Protein AF-A0A8S2RCS4-F1 (afdb_monomer_lite)

pLDDT: mean 84.84, std 10.99, range [47.41, 96.69]

Secondary structure (DSSP, 8-state):
-----S---------B----SS-------EEEETTTTEEEE--------SEEE-GGGB-HHHHHHHHHTT-TTTTEEE--------SSSSSS--

Foldseek 3Di:
DDDDPDDDDDDDDDADAAFDLDDDDDDPQWDQDPVVRFIFGNPDDDDDDQKDACVVRHDPVVVVVCVVVVVVCRRIDGDDDDDDWADGGPPDTD

Sequence (94 aa):
MYVLSKKVPATRSLQISKALPVIFIQLKRFTYDKALRMIRKIHQSVTFPEILNLDCYFDQDIQELNKENNTIDNFVYKLNSVVVHLGENATSGH

InterPro domains:
  IPR001394 Peptidase C19, ubiquitin carboxyl-terminal hydrolase [PF00443] (13-94)
  IPR028889 Ubiquitin specific protease UPS, catalytic domain [PS50235] (1-94)
  IPR038765 Papain-like cysteine peptidase superfamily [SSF54001] (5-94)
  IPR050164 Ubiquitin carboxyl-terminal hydrolases [PTHR24006] (9-94)

Structure (mmCIF, N/CA/C/O backbone):
data_AF-A0A8S2RCS4-F1
#
_entry.id   AF-A0A8S2RCS4-F1
#
loop_
_atom_site.group_PDB
_atom_site.id
_atom_site.type_symbol
_atom_site.label_atom_id
_atom_site.label_alt_id
_atom_site.label_comp_id
_atom_site.label_asym_id
_atom_site.label_entity_id
_atom_site.label_seq_id
_atom_site.pdbx_PDB_ins_code
_atom_site.Cartn_x
_atom_site.Cartn_y
_atom_site.Cartn_z
_atom_site.occupancy
_atom_site.B_iso_or_equiv
_atom_site.auth_seq_id
_atom_site.auth_comp_id
_atom_site.auth_asym_id
_atom_site.auth_atom_id
_atom_site.pdbx_PDB_model_num
ATOM 1 N N . MET A 1 1 ? 19.356 32.270 21.932 1.00 47.41 1 MET A N 1
ATOM 2 C CA . MET A 1 1 ? 18.848 31.081 21.214 1.00 47.41 1 MET A CA 1
ATOM 3 C C . ME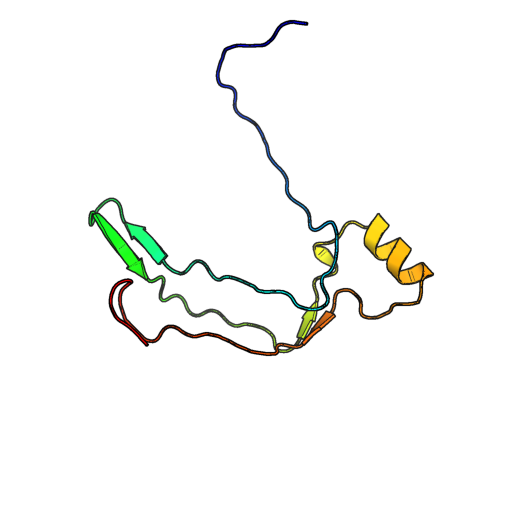T A 1 1 ? 19.764 30.862 20.015 1.00 47.41 1 MET A C 1
ATOM 5 O O . MET A 1 1 ? 19.758 31.689 19.115 1.00 47.41 1 MET A O 1
ATOM 9 N N . TYR A 1 2 ? 20.655 29.867 20.058 1.00 55.00 2 TYR A N 1
ATOM 10 C CA . TYR A 1 2 ? 21.623 29.631 18.980 1.00 55.00 2 TYR A CA 1
ATOM 11 C C . TYR A 1 2 ? 20.977 28.761 17.899 1.00 55.00 2 TYR A C 1
ATOM 13 O O . TYR A 1 2 ? 20.593 27.627 18.169 1.00 55.00 2 TYR A O 1
ATOM 21 N N . VAL A 1 3 ? 20.844 29.293 16.685 1.00 60.66 3 VAL A N 1
ATOM 22 C CA . VAL A 1 3 ? 20.434 28.513 15.512 1.00 60.66 3 VAL A CA 1
ATOM 23 C C . VAL A 1 3 ? 21.694 27.867 14.938 1.00 60.66 3 VAL A C 1
ATOM 25 O O . VAL A 1 3 ? 22.617 28.557 14.513 1.00 60.66 3 VAL A O 1
ATOM 28 N N . LEU A 1 4 ? 21.766 26.538 14.968 1.00 67.56 4 LEU A N 1
ATOM 29 C CA . LEU A 1 4 ? 22.863 25.782 14.363 1.00 67.56 4 LEU A CA 1
ATOM 30 C C . LEU A 1 4 ? 22.724 25.822 12.831 1.00 67.56 4 LEU A C 1
ATOM 32 O O . LEU A 1 4 ? 21.870 25.146 12.268 1.00 67.56 4 LEU A O 1
ATOM 36 N N . SER A 1 5 ? 23.589 26.569 12.139 1.00 80.88 5 SER A N 1
ATOM 37 C CA . SER A 1 5 ? 23.598 26.696 10.665 1.00 80.88 5 SER A CA 1
ATOM 38 C C . SER A 1 5 ? 24.147 25.472 9.909 1.00 80.88 5 SER A C 1
ATOM 40 O O . SER A 1 5 ? 24.426 25.549 8.713 1.00 80.88 5 SER A O 1
ATOM 42 N N . LYS A 1 6 ? 24.356 24.336 10.585 1.00 86.94 6 LYS A N 1
ATOM 43 C CA . LYS A 1 6 ? 24.969 23.131 10.008 1.00 86.94 6 LYS A CA 1
ATOM 44 C C . LYS A 1 6 ? 23.900 22.066 9.773 1.00 86.94 6 LYS A C 1
ATOM 46 O O . LYS A 1 6 ? 23.094 21.797 10.656 1.00 86.94 6 LYS A O 1
ATOM 51 N N . LYS A 1 7 ? 23.915 21.424 8.598 1.00 89.31 7 LYS A N 1
ATOM 52 C CA . LYS A 1 7 ? 23.036 20.280 8.311 1.00 89.31 7 LYS A CA 1
ATOM 53 C C . LYS A 1 7 ? 23.337 19.150 9.297 1.00 89.31 7 LYS A C 1
ATOM 55 O O . LYS A 1 7 ? 24.480 18.702 9.385 1.00 89.31 7 LYS A O 1
ATOM 60 N N . VAL A 1 8 ? 22.309 18.698 10.002 1.00 89.50 8 VAL A N 1
ATOM 61 C CA . VAL A 1 8 ? 22.367 17.570 10.935 1.00 89.50 8 VAL A CA 1
ATOM 62 C C . VAL A 1 8 ? 21.372 16.492 10.500 1.00 89.50 8 VAL A C 1
ATOM 64 O O . VAL A 1 8 ? 20.340 16.829 9.913 1.00 89.50 8 VAL A O 1
ATOM 67 N N . PRO A 1 9 ? 21.660 15.205 10.750 1.00 91.06 9 PRO A N 1
ATOM 68 C CA . PRO A 1 9 ? 20.667 14.150 10.603 1.00 91.06 9 PRO A CA 1
ATOM 69 C C . PRO A 1 9 ? 19.460 14.433 11.502 1.00 91.06 9 PRO A C 1
ATOM 71 O O . PRO A 1 9 ? 19.625 14.781 12.670 1.00 91.06 9 PRO A O 1
ATOM 74 N N . ALA A 1 10 ? 18.258 14.279 10.957 1.00 91.12 10 ALA A N 1
ATOM 75 C CA . ALA A 1 10 ? 17.013 14.425 11.694 1.00 91.12 10 ALA A CA 1
ATOM 76 C C . ALA A 1 10 ? 16.154 13.180 11.485 1.00 91.12 10 ALA A C 1
ATOM 78 O O . ALA A 1 10 ? 16.097 12.632 10.382 1.00 91.12 10 ALA A O 1
ATOM 79 N N . THR A 1 11 ? 15.465 12.764 12.541 1.00 93.69 11 THR A N 1
ATOM 80 C CA . THR A 1 11 ? 14.483 11.682 12.488 1.00 93.69 11 THR A CA 1
ATOM 81 C C . THR A 1 11 ? 13.095 12.293 12.362 1.00 93.69 11 THR A C 1
ATOM 83 O O . THR A 1 11 ? 12.753 13.216 13.098 1.00 93.69 11 THR A O 1
ATOM 86 N N . ARG A 1 12 ? 12.291 11.782 11.427 1.00 92.44 12 ARG A N 1
ATOM 87 C CA . ARG A 1 12 ? 10.893 12.179 11.238 1.00 92.44 12 ARG A CA 1
ATOM 88 C C . ARG A 1 12 ? 9.998 10.963 11.433 1.00 92.44 12 ARG A C 1
ATOM 90 O O . ARG A 1 12 ? 10.226 9.940 10.796 1.00 92.44 12 ARG A O 1
ATOM 97 N N . SER A 1 13 ? 8.961 11.115 12.245 1.00 88.56 13 SER A N 1
ATOM 98 C CA . SER A 1 13 ? 7.826 10.196 12.326 1.00 88.56 13 SER A CA 1
ATOM 99 C C . SER A 1 13 ? 6.587 10.826 11.683 1.00 88.56 13 SER A C 1
ATOM 101 O O . SER A 1 13 ? 6.516 12.040 11.463 1.00 88.56 13 SER A O 1
ATOM 103 N N . LEU A 1 14 ? 5.638 9.977 11.303 1.00 86.00 14 LEU A N 1
ATOM 104 C CA . LEU A 1 14 ? 4.364 10.345 10.696 1.00 86.00 14 LEU A CA 1
ATOM 105 C C . LEU A 1 14 ? 3.291 9.436 11.276 1.00 86.00 14 LEU A C 1
ATOM 107 O O . LEU A 1 14 ? 3.534 8.244 11.449 1.00 86.00 14 LEU A O 1
ATOM 111 N N . GLN A 1 15 ? 2.116 10.003 11.518 1.00 79.81 15 GLN A N 1
ATOM 112 C CA . GLN A 1 15 ? 0.987 9.283 12.080 1.00 79.81 15 GLN A CA 1
ATOM 113 C C . GLN A 1 15 ? -0.324 9.782 11.489 1.00 79.81 15 GLN A C 1
ATOM 115 O O . GLN A 1 15 ? -0.427 10.939 11.068 1.00 79.81 15 GLN A O 1
ATOM 120 N N . ILE A 1 16 ? -1.314 8.895 11.425 1.00 81.44 16 ILE A N 1
ATOM 121 C CA . ILE A 1 16 ? -2.648 9.225 10.941 1.00 81.44 16 ILE A CA 1
ATOM 122 C C . ILE A 1 16 ? -3.432 9.824 12.110 1.00 81.44 16 ILE A C 1
ATOM 124 O O . ILE A 1 16 ? -3.764 9.134 13.065 1.00 81.44 16 ILE A O 1
ATOM 128 N N . SER A 1 17 ? -3.720 11.121 12.039 1.00 77.62 17 SER A N 1
ATOM 129 C CA . SER A 1 17 ? -4.417 11.845 13.110 1.00 77.62 17 SER A CA 1
ATOM 130 C C . SER A 1 17 ? -5.941 11.766 13.018 1.00 77.62 17 SER A C 1
ATOM 132 O O . SER A 1 17 ? -6.638 12.091 13.974 1.00 77.62 17 SER A O 1
ATOM 134 N N . LYS A 1 18 ? -6.483 11.390 11.855 1.00 78.44 18 LYS A N 1
ATOM 135 C CA . LYS A 1 18 ? -7.927 11.344 11.620 1.00 78.44 18 LYS A CA 1
ATOM 136 C C . LYS A 1 18 ? -8.284 10.3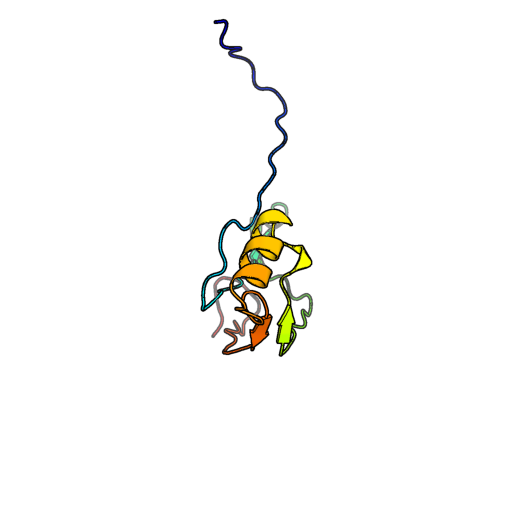22 10.549 1.00 78.44 18 LYS A C 1
ATOM 138 O O . LYS A 1 18 ? -7.683 10.310 9.475 1.00 78.44 18 LYS A O 1
ATOM 143 N N . ALA A 1 19 ? -9.312 9.527 10.826 1.00 80.06 19 ALA A N 1
ATOM 144 C CA . ALA A 1 19 ? -9.959 8.693 9.827 1.00 80.06 19 ALA A CA 1
ATOM 145 C C . ALA A 1 19 ? -10.836 9.529 8.898 1.00 80.06 19 ALA A C 1
ATOM 147 O O . ALA A 1 19 ? -11.641 10.356 9.336 1.00 80.06 19 ALA A O 1
ATOM 148 N N . LEU A 1 20 ? -10.684 9.297 7.600 1.00 86.12 20 LEU A N 1
ATOM 149 C CA . LEU A 1 20 ? -11.590 9.825 6.589 1.00 86.12 20 LEU A CA 1
ATOM 150 C C . LEU A 1 20 ? -12.605 8.738 6.225 1.00 86.12 20 LEU A C 1
ATOM 152 O O . LEU A 1 20 ? -12.217 7.574 6.196 1.00 86.12 20 LEU A O 1
ATOM 156 N N . PRO A 1 21 ? -13.863 9.078 5.890 1.00 87.69 21 PRO A N 1
ATOM 157 C CA . PRO A 1 21 ? -14.854 8.087 5.454 1.00 87.69 21 PRO A CA 1
ATOM 158 C C . PRO A 1 21 ? -14.429 7.307 4.202 1.00 87.69 21 PRO A C 1
ATOM 160 O O . PRO A 1 21 ? -14.840 6.170 3.998 1.00 87.69 21 PRO A O 1
ATOM 163 N N . VAL A 1 22 ? -13.595 7.922 3.359 1.00 90.69 22 VAL A N 1
ATOM 164 C CA . VAL A 1 22 ? -13.022 7.315 2.156 1.00 90.69 22 VAL A CA 1
ATOM 165 C C . VAL A 1 22 ? -11.519 7.560 2.158 1.00 90.69 22 VAL A C 1
ATOM 167 O O . VAL A 1 22 ? -11.071 8.693 2.350 1.00 90.69 22 VAL A O 1
ATOM 170 N N . ILE A 1 23 ? -10.745 6.502 1.920 1.00 91.69 23 ILE A N 1
ATOM 171 C CA . ILE A 1 23 ? -9.284 6.554 1.834 1.00 91.69 23 ILE A CA 1
ATOM 172 C C . ILE A 1 23 ? -8.842 6.186 0.420 1.00 91.69 23 ILE A C 1
ATOM 174 O O . ILE A 1 23 ? -9.331 5.231 -0.178 1.00 91.69 23 ILE A O 1
ATOM 178 N N . PHE A 1 24 ? -7.857 6.927 -0.084 1.00 93.88 24 PHE A N 1
ATOM 179 C CA . PHE A 1 24 ? -7.173 6.632 -1.336 1.00 93.88 24 PHE A CA 1
ATOM 180 C C . PHE A 1 24 ? -5.762 6.129 -1.040 1.00 93.88 24 PHE A C 1
ATOM 182 O O . PHE A 1 24 ? -4.939 6.858 -0.487 1.00 93.88 24 PHE A O 1
ATOM 189 N N . ILE A 1 25 ? -5.466 4.888 -1.430 1.00 92.75 25 ILE A N 1
ATOM 190 C CA . ILE A 1 25 ? -4.130 4.301 -1.285 1.00 92.75 25 ILE A CA 1
ATOM 191 C C . ILE A 1 25 ? -3.422 4.359 -2.636 1.00 92.75 25 ILE A C 1
ATOM 193 O O . ILE A 1 25 ? -3.735 3.607 -3.557 1.00 92.75 25 ILE A O 1
ATOM 197 N N . GLN A 1 26 ? -2.438 5.251 -2.756 1.00 93.88 26 GLN A N 1
ATOM 198 C CA . GLN A 1 26 ? -1.635 5.368 -3.969 1.00 93.88 26 GLN A CA 1
ATOM 199 C C . GLN A 1 26 ? -0.417 4.439 -3.908 1.00 93.88 26 GLN A C 1
ATOM 201 O O . GLN A 1 26 ? 0.589 4.736 -3.261 1.00 93.88 26 GLN A O 1
ATOM 206 N N . LEU A 1 27 ? -0.471 3.334 -4.651 1.00 92.62 27 LEU A N 1
ATOM 207 C CA . LEU A 1 27 ? 0.690 2.469 -4.847 1.00 92.62 27 LEU A CA 1
ATOM 208 C C . LEU A 1 27 ? 1.690 3.144 -5.795 1.00 92.62 27 LEU A C 1
ATOM 210 O O . LEU A 1 27 ? 1.462 3.246 -7.002 1.00 92.62 27 LEU A O 1
ATOM 214 N N . LYS A 1 28 ? 2.829 3.593 -5.260 1.00 93.00 28 LYS A N 1
ATOM 215 C CA . LYS A 1 28 ? 3.920 4.176 -6.056 1.00 93.00 28 LYS A CA 1
ATOM 216 C C . LYS A 1 28 ? 4.631 3.090 -6.865 1.00 93.00 28 LYS A C 1
ATOM 218 O O . LYS A 1 28 ? 5.615 2.511 -6.422 1.00 93.00 28 LYS A O 1
ATOM 223 N N . ARG A 1 29 ? 4.115 2.818 -8.065 1.00 93.56 29 ARG A N 1
ATOM 224 C CA . ARG A 1 29 ? 4.627 1.777 -8.972 1.00 93.56 29 ARG A CA 1
ATOM 225 C C . ARG A 1 29 ? 5.606 2.274 -10.026 1.00 93.56 29 ARG A C 1
ATOM 227 O O . ARG A 1 29 ? 6.028 1.476 -10.847 1.00 93.56 29 ARG A O 1
ATOM 234 N N . PHE A 1 30 ? 5.985 3.544 -10.019 1.00 93.62 30 PHE A N 1
ATOM 235 C CA . PHE A 1 30 ? 6.960 4.083 -10.961 1.00 93.62 30 PHE A CA 1
ATOM 236 C C . PHE A 1 30 ? 8.153 4.633 -10.196 1.00 93.62 30 PHE A C 1
ATOM 238 O O . PHE A 1 30 ? 7.992 5.456 -9.296 1.00 93.62 30 PHE A O 1
ATOM 245 N N . THR A 1 31 ? 9.344 4.157 -10.543 1.00 93.88 31 THR A N 1
ATOM 246 C CA . THR A 1 31 ? 10.601 4.588 -9.929 1.00 93.88 31 THR A CA 1
ATOM 247 C C . THR A 1 31 ? 11.606 4.970 -11.003 1.00 93.88 31 THR A C 1
ATOM 249 O O . THR A 1 31 ? 11.592 4.417 -12.102 1.00 93.88 31 THR A O 1
ATOM 252 N N . TYR A 1 32 ? 12.465 5.938 -10.699 1.00 93.88 32 TYR A N 1
ATOM 253 C CA . TYR A 1 32 ? 13.520 6.349 -11.613 1.00 93.88 32 TYR A CA 1
ATOM 254 C C . TYR A 1 32 ? 14.738 5.439 -11.454 1.00 93.88 32 TYR A C 1
ATOM 256 O O . TYR A 1 32 ? 15.372 5.406 -10.397 1.00 93.88 32 TYR A O 1
ATOM 264 N N . ASP A 1 33 ? 15.075 4.719 -12.518 1.00 92.50 33 ASP A N 1
ATOM 265 C CA . ASP A 1 33 ? 16.287 3.919 -12.602 1.00 92.50 33 ASP A CA 1
ATOM 266 C C . ASP A 1 33 ? 17.441 4.812 -13.063 1.00 92.50 33 ASP A C 1
ATOM 268 O O . ASP A 1 33 ? 17.495 5.255 -14.213 1.00 92.50 33 ASP A O 1
ATOM 272 N N . LYS A 1 34 ? 18.368 5.105 -12.146 1.00 93.88 34 LYS A N 1
ATOM 273 C CA . LYS A 1 34 ? 19.508 5.989 -12.424 1.00 93.88 34 LYS A CA 1
ATOM 274 C C . LYS A 1 34 ? 20.498 5.388 -13.421 1.00 93.88 34 LYS A C 1
ATOM 276 O O . LYS A 1 34 ? 21.141 6.153 -14.136 1.00 93.88 34 LYS A O 1
ATOM 281 N N . ALA A 1 35 ? 20.634 4.062 -13.463 1.00 94.19 35 ALA A N 1
ATOM 282 C CA . ALA A 1 35 ? 21.572 3.395 -14.362 1.00 94.19 35 ALA A CA 1
ATOM 283 C C . ALA A 1 35 ? 21.068 3.459 -15.807 1.00 94.19 35 ALA A C 1
ATOM 285 O O . ALA A 1 35 ? 21.820 3.804 -16.714 1.00 94.19 35 ALA A O 1
ATOM 286 N N . LEU A 1 36 ? 19.771 3.210 -15.996 1.00 89.62 36 LEU A N 1
ATOM 287 C CA . LEU A 1 36 ? 19.119 3.243 -17.307 1.00 89.62 36 LEU A CA 1
ATOM 288 C C . LEU A 1 36 ? 18.605 4.638 -17.700 1.00 89.62 36 LEU A C 1
ATOM 290 O O . LEU A 1 36 ? 18.123 4.830 -18.812 1.00 89.62 36 LEU A O 1
ATOM 294 N N . ARG A 1 37 ? 18.703 5.616 -16.789 1.00 92.81 37 ARG A N 1
ATOM 295 C CA . ARG A 1 37 ? 18.206 6.995 -16.934 1.00 92.81 37 ARG A CA 1
ATOM 296 C C . ARG A 1 37 ? 16.739 7.080 -17.367 1.00 92.81 37 ARG A C 1
ATOM 298 O O . ARG A 1 37 ? 16.351 8.009 -18.072 1.00 92.81 37 ARG A O 1
ATOM 305 N N . MET A 1 38 ? 15.910 6.144 -16.912 1.00 91.69 38 MET A N 1
ATOM 306 C CA . MET A 1 38 ? 14.509 6.042 -17.321 1.00 91.69 38 MET A CA 1
ATOM 307 C C . MET A 1 38 ? 13.586 5.701 -16.152 1.00 91.69 38 MET A C 1
ATOM 309 O O . MET A 1 38 ? 14.009 5.151 -15.136 1.00 91.69 38 MET A O 1
ATOM 313 N N . ILE A 1 39 ? 12.298 6.005 -16.308 1.00 92.31 39 ILE A N 1
ATOM 314 C CA . ILE A 1 39 ? 11.267 5.589 -15.354 1.00 92.31 39 ILE A CA 1
ATOM 315 C C . ILE A 1 39 ? 10.890 4.139 -15.646 1.00 92.31 39 ILE A C 1
ATOM 317 O O . ILE A 1 39 ? 10.549 3.789 -16.775 1.00 92.31 39 ILE A O 1
ATOM 321 N N . ARG A 1 40 ? 10.912 3.304 -14.610 1.00 92.12 40 ARG A N 1
ATOM 322 C CA . ARG A 1 40 ? 10.519 1.898 -14.679 1.00 92.12 40 ARG A CA 1
ATOM 323 C C . ARG A 1 40 ? 9.279 1.645 -13.847 1.00 92.12 40 ARG A C 1
ATOM 325 O O . ARG A 1 40 ? 9.143 2.167 -12.737 1.00 92.12 40 ARG A O 1
ATOM 332 N N . LYS A 1 41 ? 8.396 0.806 -14.383 1.00 92.69 41 LYS A N 1
ATOM 333 C CA . LYS A 1 41 ? 7.249 0.283 -13.653 1.00 92.69 41 LYS A CA 1
ATOM 334 C C . LYS A 1 41 ? 7.691 -0.876 -12.754 1.00 92.69 41 LYS A C 1
ATOM 336 O O . LYS A 1 41 ? 8.459 -1.744 -13.160 1.00 92.69 41 LYS A O 1
ATOM 341 N N . ILE A 1 42 ? 7.199 -0.894 -11.523 1.00 93.12 42 ILE A N 1
ATOM 342 C CA . ILE A 1 42 ? 7.378 -1.977 -10.559 1.00 93.12 42 ILE A CA 1
ATOM 343 C C . ILE A 1 42 ? 6.257 -2.992 -10.799 1.00 93.12 42 ILE A C 1
ATOM 345 O O . ILE A 1 42 ? 5.094 -2.758 -10.451 1.00 93.12 42 ILE A O 1
ATOM 349 N N . HIS A 1 43 ? 6.625 -4.122 -11.402 1.00 88.88 43 HIS A N 1
ATOM 350 C CA . HIS A 1 43 ? 5.709 -5.204 -11.783 1.00 88.88 43 HIS A CA 1
ATOM 351 C C . HIS A 1 43 ? 5.420 -6.206 -10.664 1.00 88.88 43 HIS A C 1
ATOM 353 O O . HIS A 1 43 ? 4.676 -7.157 -10.881 1.00 88.88 43 HIS A O 1
ATOM 359 N N . GLN A 1 44 ? 5.978 -6.001 -9.468 1.00 91.25 44 GLN A N 1
ATOM 360 C CA . GLN A 1 44 ? 5.713 -6.873 -8.329 1.00 91.25 44 GLN A CA 1
ATOM 361 C C . GLN A 1 44 ? 4.202 -6.986 -8.086 1.00 91.25 44 GLN A C 1
ATOM 363 O O . GLN A 1 44 ? 3.496 -5.972 -7.994 1.00 91.25 44 GLN A O 1
ATOM 368 N N . SER A 1 45 ? 3.717 -8.225 -8.002 1.00 89.38 45 SER A N 1
ATOM 369 C CA . SER A 1 45 ? 2.325 -8.495 -7.654 1.00 89.38 45 SER A CA 1
ATOM 370 C C . SER A 1 45 ? 2.034 -7.953 -6.256 1.00 89.38 45 SER A C 1
ATOM 372 O O . SER A 1 45 ? 2.864 -8.065 -5.356 1.00 89.38 45 SER A O 1
ATOM 374 N N . VAL A 1 46 ? 0.871 -7.328 -6.089 1.00 90.25 46 VAL A N 1
ATOM 375 C CA . VAL A 1 46 ? 0.391 -6.841 -4.792 1.00 90.25 46 VAL A CA 1
ATOM 376 C C . VAL A 1 46 ? -1.052 -7.276 -4.661 1.00 90.25 46 VAL A C 1
ATOM 378 O O . VAL A 1 46 ? -1.845 -7.076 -5.579 1.00 90.25 46 VAL A O 1
ATOM 381 N N . THR A 1 47 ? -1.379 -7.842 -3.512 1.00 92.94 47 THR A N 1
ATOM 382 C CA . THR A 1 47 ? -2.746 -8.152 -3.110 1.00 92.94 47 TH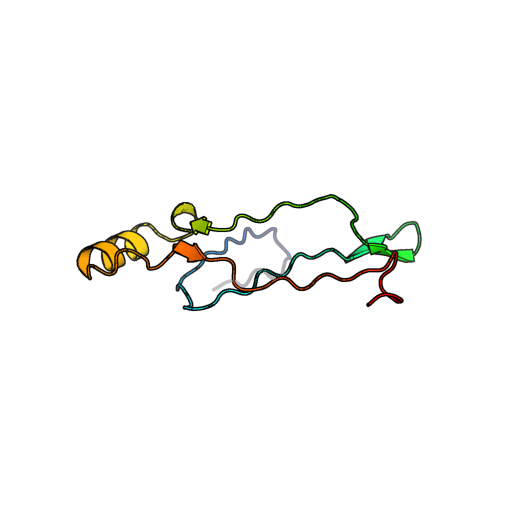R A CA 1
ATOM 383 C C . THR A 1 47 ? -3.280 -7.020 -2.244 1.00 92.94 47 THR A C 1
ATOM 385 O O . THR A 1 47 ? -2.547 -6.459 -1.430 1.00 92.94 47 THR A O 1
ATOM 388 N N . PHE A 1 48 ? -4.558 -6.700 -2.392 1.00 92.56 48 PHE A N 1
ATOM 389 C CA . PHE A 1 48 ? -5.272 -5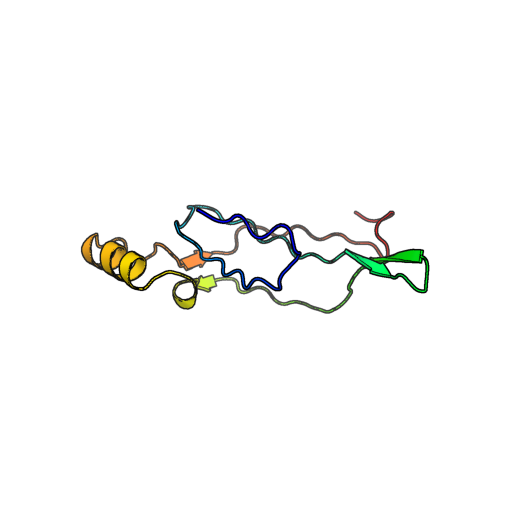.775 -1.518 1.00 92.56 48 PHE A CA 1
ATOM 390 C C . PHE A 1 48 ? -6.456 -6.517 -0.891 1.00 92.56 48 PHE A C 1
ATOM 392 O O . PHE A 1 48 ? -7.088 -7.325 -1.575 1.00 92.56 48 PHE A O 1
ATOM 399 N N . PRO A 1 49 ? -6.731 -6.305 0.404 1.00 94.81 49 PRO A N 1
ATOM 400 C CA . PRO A 1 49 ? -7.824 -6.993 1.069 1.00 94.81 49 PRO A CA 1
ATOM 401 C C . PRO A 1 49 ? -9.173 -6.378 0.672 1.00 94.81 49 PRO A C 1
ATOM 403 O O . PRO A 1 49 ? -9.258 -5.183 0.389 1.00 94.81 49 PRO A O 1
ATOM 406 N N . GLU A 1 50 ? -10.240 -7.181 0.688 1.00 96.12 50 GLU A N 1
ATOM 407 C CA . GLU A 1 50 ? -11.608 -6.659 0.544 1.00 96.12 50 GLU A CA 1
ATOM 408 C C . GLU A 1 50 ? -12.020 -5.833 1.772 1.00 96.12 50 GLU A C 1
ATOM 410 O O . GLU A 1 50 ? -12.745 -4.850 1.640 1.00 96.12 50 GLU A O 1
ATOM 415 N N . ILE A 1 51 ? -11.509 -6.203 2.951 1.00 95.44 51 ILE A N 1
ATOM 416 C CA . ILE A 1 51 ? -11.707 -5.499 4.218 1.00 95.44 51 ILE A CA 1
ATOM 417 C C . ILE A 1 51 ? -10.344 -5.084 4.774 1.00 95.44 51 ILE A C 1
ATOM 419 O O . ILE A 1 51 ? -9.501 -5.927 5.077 1.00 95.44 51 ILE A O 1
ATOM 423 N N . LEU A 1 52 ? -10.127 -3.781 4.912 1.00 93.19 52 LEU A N 1
ATOM 424 C CA . LEU A 1 52 ? -8.909 -3.188 5.447 1.00 93.19 52 LEU A CA 1
ATOM 425 C C . LEU A 1 52 ? -9.174 -2.665 6.860 1.00 93.19 52 LEU A C 1
ATOM 427 O O . LEU A 1 52 ? -9.934 -1.718 7.029 1.00 93.19 52 LEU A O 1
ATOM 431 N N . ASN A 1 53 ? -8.516 -3.250 7.857 1.00 91.00 53 ASN A N 1
ATOM 432 C CA . ASN A 1 53 ? -8.494 -2.723 9.218 1.00 91.00 53 ASN A CA 1
ATOM 433 C C . ASN A 1 53 ? -7.222 -1.872 9.402 1.00 91.00 53 ASN A C 1
ATOM 435 O O . ASN A 1 53 ? -6.114 -2.362 9.171 1.00 91.00 53 ASN A O 1
ATOM 439 N N . LEU A 1 54 ? -7.391 -0.601 9.784 1.00 88.94 54 LEU A N 1
ATOM 440 C CA . LEU A 1 54 ? -6.294 0.336 10.035 1.00 88.94 54 LEU A CA 1
ATOM 441 C C . LEU A 1 54 ? -6.025 0.621 11.520 1.00 88.94 54 LEU A C 1
ATOM 443 O O . LEU A 1 54 ? -5.183 1.471 11.799 1.00 88.94 54 LEU A O 1
ATOM 447 N N . ASP A 1 55 ? -6.677 -0.074 12.456 1.00 85.69 55 ASP A N 1
ATOM 448 C CA . ASP A 1 55 ? -6.595 0.173 13.903 1.00 85.69 55 ASP A CA 1
ATOM 449 C C . ASP A 1 55 ? -5.145 0.348 14.368 1.00 85.69 55 ASP A C 1
ATOM 451 O O . ASP A 1 55 ? -4.803 1.349 14.994 1.00 85.69 55 ASP A O 1
ATOM 455 N N . CYS A 1 56 ? -4.253 -0.566 13.971 1.00 84.44 56 CYS A N 1
ATOM 456 C CA . CYS A 1 56 ? -2.849 -0.582 14.392 1.00 84.44 56 CYS A CA 1
ATOM 457 C C . CYS A 1 56 ? -1.996 0.606 13.906 1.00 84.44 56 CYS A C 1
ATOM 459 O O . CYS A 1 56 ? -0.836 0.715 14.301 1.00 84.44 56 CYS A O 1
ATOM 461 N N . TYR A 1 57 ? -2.543 1.488 13.066 1.00 85.44 57 TYR A N 1
ATOM 462 C CA . TYR A 1 57 ? -1.865 2.680 12.553 1.00 85.44 57 TYR A CA 1
ATOM 463 C C . TYR A 1 57 ? -2.346 3.992 13.196 1.00 85.44 57 TYR A C 1
ATOM 465 O O . TYR A 1 57 ? -1.801 5.055 12.880 1.00 85.44 57 TYR A O 1
ATOM 473 N N . PHE A 1 58 ? -3.345 3.937 14.082 1.00 83.69 58 PHE A N 1
ATOM 474 C CA . PHE A 1 58 ? -3.849 5.087 14.837 1.00 83.69 58 PHE A CA 1
ATOM 475 C C . PHE A 1 58 ? -3.303 5.113 16.266 1.00 83.69 58 PHE A C 1
ATOM 477 O O . PHE A 1 58 ? -2.989 4.071 16.837 1.00 83.69 58 PHE A O 1
ATOM 484 N N . ASP A 1 59 ? -3.199 6.319 16.836 1.00 81.50 59 ASP A N 1
ATOM 485 C CA . ASP A 1 59 ? -2.845 6.498 18.249 1.00 81.50 59 ASP A CA 1
ATOM 486 C C . ASP A 1 59 ? -3.857 5.815 19.161 1.00 81.50 59 ASP A C 1
ATOM 488 O O . ASP A 1 59 ? -5.062 5.825 18.893 1.00 81.50 59 ASP A O 1
ATOM 492 N N . GLN A 1 60 ? -3.358 5.289 20.277 1.00 78.81 60 GLN A N 1
ATOM 493 C CA . GLN A 1 60 ? -4.185 4.647 21.290 1.00 78.81 60 GLN A CA 1
ATOM 494 C C . GLN A 1 60 ? -5.246 5.612 21.843 1.00 78.81 60 GLN A C 1
ATOM 496 O O . GLN A 1 60 ? -6.407 5.231 21.952 1.00 78.81 60 GLN A O 1
ATOM 501 N N . ASP A 1 61 ? -4.897 6.885 22.037 1.00 78.56 61 ASP A N 1
ATOM 502 C CA . ASP A 1 61 ? -5.831 7.928 22.479 1.00 78.56 61 ASP A CA 1
ATOM 503 C C . ASP A 1 61 ? -7.001 8.118 21.493 1.00 78.56 61 ASP A C 1
ATOM 505 O O . ASP A 1 61 ? -8.154 8.284 21.890 1.00 78.56 61 ASP A O 1
ATOM 509 N N . ILE A 1 62 ? -6.736 8.044 20.182 1.00 76.31 62 ILE A N 1
ATOM 510 C CA . ILE A 1 62 ? -7.777 8.156 19.146 1.00 76.31 62 ILE A CA 1
ATOM 511 C C . ILE A 1 62 ? -8.647 6.891 19.136 1.00 76.31 62 ILE A C 1
ATOM 513 O O . ILE A 1 62 ? -9.865 6.970 18.965 1.00 76.31 62 ILE A O 1
ATOM 517 N N . GLN A 1 63 ? -8.041 5.718 19.332 1.00 73.31 63 GLN A N 1
ATOM 518 C CA . GLN A 1 63 ? -8.782 4.462 19.452 1.00 73.31 63 GLN A CA 1
ATOM 519 C C . GLN A 1 63 ? -9.705 4.460 20.680 1.00 73.31 63 GLN A C 1
ATOM 521 O O . GLN A 1 63 ? -10.841 3.998 20.584 1.00 73.31 63 GLN A O 1
ATOM 526 N N . GLU A 1 64 ? -9.241 4.976 21.820 1.00 75.81 64 GLU A N 1
ATOM 527 C CA . GLU A 1 64 ? -10.002 5.051 23.072 1.00 75.81 64 GLU A CA 1
ATOM 528 C C . GLU A 1 64 ? -11.172 6.040 22.963 1.00 75.81 64 GLU A C 1
ATOM 530 O O . GLU A 1 64 ? -12.311 5.656 23.236 1.00 75.81 64 GLU A O 1
ATOM 535 N N . LEU A 1 65 ? -10.946 7.240 22.411 1.00 71.94 65 LEU A N 1
ATOM 536 C CA . LEU A 1 65 ? -12.014 8.209 22.118 1.00 71.94 65 LEU A CA 1
ATOM 537 C C . LEU A 1 65 ? -13.102 7.634 21.196 1.00 71.94 65 LEU A C 1
ATOM 539 O O . LEU A 1 65 ? -14.289 7.923 21.355 1.00 71.94 65 LEU A O 1
ATOM 543 N N . ASN A 1 66 ? -12.726 6.812 20.216 1.00 68.06 66 ASN A N 1
ATOM 544 C CA . ASN A 1 66 ? -13.692 6.184 19.314 1.00 68.06 66 ASN A CA 1
ATOM 545 C C . ASN A 1 66 ? -14.523 5.089 19.997 1.00 68.06 66 ASN A C 1
ATOM 547 O O . ASN A 1 66 ? -15.702 4.931 19.671 1.00 68.06 66 ASN A O 1
ATOM 551 N N . LYS A 1 67 ? -13.933 4.356 20.951 1.00 69.06 67 LYS A N 1
ATOM 552 C CA . LYS A 1 67 ? -14.651 3.364 21.767 1.00 69.06 67 LYS A CA 1
ATOM 553 C C . LYS A 1 67 ? -15.679 4.034 22.677 1.00 69.06 67 LYS A C 1
ATOM 555 O O . LYS A 1 67 ? -16.811 3.565 22.742 1.00 69.06 67 LYS A O 1
ATOM 560 N N . GLU A 1 68 ? -15.319 5.142 23.324 1.00 68.50 68 GLU A N 1
ATOM 561 C CA . GLU A 1 68 ? -16.227 5.897 24.203 1.00 68.50 68 GLU A CA 1
ATOM 562 C C . GLU A 1 68 ? -17.443 6.461 23.455 1.00 68.50 68 GLU A C 1
ATOM 564 O O . GLU A 1 68 ? -18.554 6.472 23.984 1.00 68.50 68 GLU A O 1
ATOM 569 N N . ASN A 1 69 ? -17.262 6.863 22.194 1.00 67.44 69 ASN A N 1
ATOM 570 C CA . ASN A 1 69 ? -18.339 7.384 21.351 1.00 67.44 69 ASN A CA 1
ATOM 571 C C . ASN A 1 69 ? -19.222 6.293 20.701 1.00 67.44 69 ASN A C 1
ATOM 573 O O . ASN A 1 69 ? -20.114 6.632 19.923 1.00 67.44 69 ASN A O 1
ATOM 577 N N . ASN A 1 70 ? -19.008 4.998 20.993 1.00 60.03 70 ASN A N 1
ATOM 578 C CA . ASN A 1 70 ? -19.734 3.861 20.392 1.00 60.03 70 ASN A CA 1
ATOM 579 C C . ASN A 1 70 ? -19.729 3.847 18.847 1.00 60.03 70 ASN A C 1
ATOM 581 O O . ASN A 1 70 ? -20.606 3.270 18.202 1.00 60.03 70 ASN A O 1
ATOM 585 N N . THR A 1 71 ? -18.717 4.451 18.226 1.00 61.16 71 THR A N 1
ATOM 586 C CA . THR A 1 71 ? -18.512 4.419 16.774 1.00 61.16 71 THR A CA 1
ATOM 587 C C . THR A 1 71 ? -17.613 3.233 16.432 1.00 61.16 71 THR A C 1
ATOM 589 O O . THR A 1 71 ? -16.403 3.377 16.267 1.00 61.16 71 THR A O 1
ATOM 592 N N . ILE A 1 72 ? -18.214 2.043 16.414 1.00 53.16 72 ILE A N 1
ATOM 593 C CA . ILE A 1 72 ? -17.537 0.733 16.413 1.00 53.16 72 ILE A CA 1
ATOM 594 C C . ILE A 1 72 ? -16.703 0.463 15.136 1.00 53.16 72 ILE A C 1
ATOM 596 O O . ILE A 1 72 ? -15.785 -0.349 15.186 1.00 53.16 72 ILE A O 1
ATOM 600 N N . ASP A 1 73 ? -16.916 1.201 14.039 1.00 60.06 73 ASP A N 1
ATOM 601 C CA . ASP A 1 73 ? -16.321 0.898 12.721 1.00 60.06 73 ASP A CA 1
ATOM 602 C C . ASP A 1 73 ? -15.387 1.989 12.151 1.00 60.06 73 ASP A C 1
ATOM 604 O O . ASP A 1 73 ? -15.156 2.047 10.944 1.00 60.06 73 ASP A O 1
ATOM 608 N N . ASN A 1 74 ? -14.828 2.886 12.972 1.00 67.94 74 ASN A N 1
ATOM 609 C CA . ASN A 1 74 ? -14.154 4.090 12.445 1.00 67.94 74 ASN A CA 1
ATOM 610 C C . ASN A 1 74 ? -12.890 3.843 11.596 1.00 67.94 74 ASN A C 1
ATOM 612 O O . ASN A 1 74 ? -12.471 4.751 10.875 1.00 67.94 74 ASN A O 1
ATOM 616 N N . PHE A 1 75 ? -12.286 2.652 11.654 1.00 84.31 75 PHE A N 1
ATOM 617 C CA . PHE A 1 75 ? -11.037 2.341 10.944 1.00 84.31 75 PHE A CA 1
ATOM 618 C C . PHE A 1 75 ? -11.100 1.082 10.074 1.00 84.31 75 PHE A C 1
ATOM 620 O O . PHE A 1 75 ? -10.068 0.635 9.561 1.00 84.31 75 PHE A O 1
ATOM 627 N N . VAL A 1 76 ? -12.294 0.513 9.895 1.00 90.38 76 VAL A N 1
ATOM 628 C CA . VAL A 1 76 ? -12.513 -0.653 9.038 1.00 90.38 76 VAL A CA 1
ATOM 629 C C . VAL A 1 76 ? -13.120 -0.189 7.721 1.00 90.38 76 VAL A C 1
ATOM 631 O O . VAL A 1 76 ? -14.190 0.408 7.674 1.00 90.38 76 VAL A O 1
ATOM 634 N N . TYR A 1 77 ? -12.428 -0.478 6.626 1.00 92.56 77 TYR A N 1
ATOM 635 C CA . TYR A 1 77 ? -12.779 -0.012 5.294 1.00 92.56 77 TYR A CA 1
ATOM 636 C C . TYR A 1 77 ? -13.087 -1.185 4.380 1.0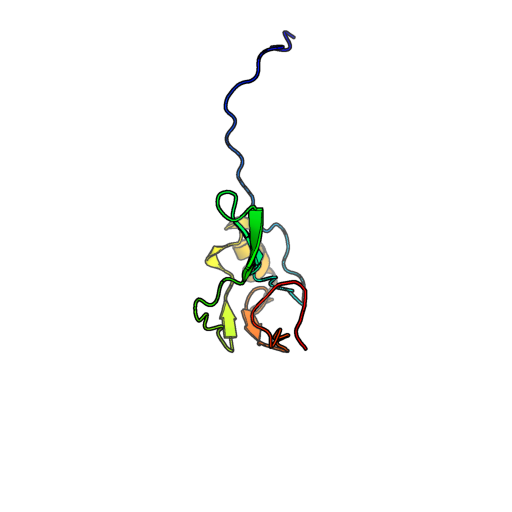0 92.56 77 TYR A C 1
ATOM 638 O O . TYR A 1 77 ? -12.307 -2.132 4.291 1.00 92.56 77 TYR A O 1
ATOM 646 N N . LYS A 1 78 ? -14.189 -1.091 3.635 1.00 95.38 78 LYS A N 1
ATOM 647 C CA . LYS A 1 78 ? -14.464 -1.999 2.521 1.00 95.38 78 LYS A CA 1
ATOM 648 C C . LYS A 1 78 ? -13.838 -1.458 1.238 1.00 95.38 78 LYS A C 1
ATOM 650 O O . LYS A 1 78 ? -13.970 -0.273 0.927 1.00 95.38 78 LYS A O 1
ATOM 655 N N . LEU A 1 79 ? -13.186 -2.329 0.475 1.00 96.69 79 LEU A N 1
ATOM 656 C CA . LEU A 1 79 ? -12.666 -2.000 -0.844 1.00 96.69 79 LEU A CA 1
ATOM 657 C C . LEU A 1 79 ? -13.814 -1.579 -1.767 1.00 96.69 79 LEU A C 1
ATOM 659 O O . LEU A 1 79 ? -14.705 -2.370 -2.068 1.00 96.69 79 LEU A O 1
ATOM 663 N N . ASN A 1 80 ? -13.767 -0.331 -2.225 1.00 96.56 80 ASN A N 1
ATOM 664 C CA . ASN A 1 80 ? -14.778 0.218 -3.124 1.00 96.56 80 ASN A CA 1
ATOM 665 C C . ASN A 1 80 ? -14.368 0.106 -4.599 1.00 96.56 80 ASN A C 1
ATOM 667 O O . ASN A 1 80 ? -15.153 -0.313 -5.442 1.00 96.56 80 ASN A O 1
ATOM 671 N N . SER A 1 81 ? -13.135 0.492 -4.931 1.00 95.56 81 SER A N 1
ATOM 672 C CA . SER A 1 81 ? -12.663 0.514 -6.315 1.00 95.56 81 SER A CA 1
ATOM 673 C C . SER A 1 81 ? -11.148 0.374 -6.409 1.00 95.56 81 SER A C 1
ATOM 675 O O . SER A 1 81 ? -10.413 0.632 -5.454 1.00 95.56 81 SER A O 1
ATOM 677 N N . VAL A 1 82 ? -10.684 -0.042 -7.588 1.00 94.56 82 VAL A N 1
ATOM 678 C CA . VAL A 1 82 ? -9.263 -0.174 -7.919 1.00 94.56 82 VAL A CA 1
ATOM 679 C C . VAL A 1 82 ? -9.025 0.437 -9.290 1.00 94.56 82 VAL A C 1
ATOM 681 O O . VAL A 1 82 ? -9.764 0.168 -10.233 1.00 94.56 82 VAL A O 1
ATOM 684 N N . VAL A 1 83 ? -7.967 1.236 -9.400 1.00 93.56 83 VAL A N 1
ATOM 685 C CA . VAL A 1 83 ? -7.475 1.751 -10.680 1.00 93.56 83 VAL A CA 1
ATOM 686 C C . VAL A 1 83 ? -6.212 0.985 -11.043 1.00 93.56 83 VAL A C 1
ATOM 688 O O . VAL A 1 83 ? -5.256 0.937 -10.265 1.00 93.56 83 VAL A O 1
ATOM 691 N N . VAL A 1 84 ? -6.211 0.373 -12.224 1.00 90.81 84 VAL A N 1
ATOM 692 C CA . VAL A 1 84 ? -5.099 -0.437 -12.719 1.00 90.81 84 VAL A CA 1
ATOM 693 C C . VAL A 1 84 ? -4.572 0.189 -13.995 1.00 90.81 84 VAL A C 1
ATOM 695 O O . VAL A 1 84 ? -5.321 0.363 -14.941 1.00 90.81 84 VAL A O 1
ATOM 698 N N . HIS A 1 85 ? -3.272 0.474 -14.017 1.00 91.00 85 HIS A N 1
ATOM 699 C CA . HIS A 1 85 ? -2.573 0.848 -15.241 1.00 91.00 85 HIS A CA 1
ATOM 700 C C . HIS A 1 85 ? -2.095 -0.412 -15.971 1.00 91.00 85 HIS A C 1
ATOM 702 O O . HIS A 1 85 ? -1.179 -1.104 -15.493 1.00 91.00 85 HIS A O 1
ATOM 708 N N . LEU A 1 86 ?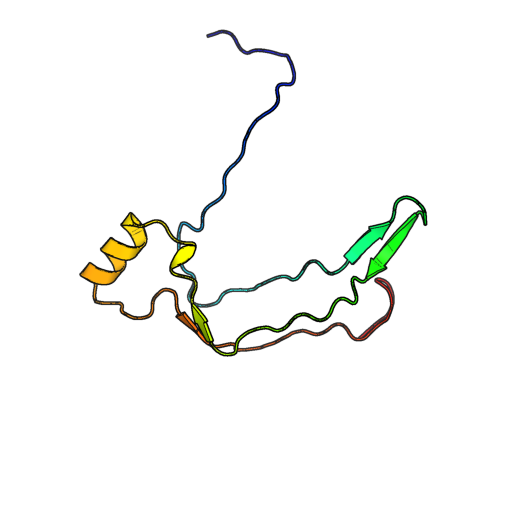 -2.669 -0.690 -17.134 1.00 87.94 86 LEU A N 1
ATOM 709 C CA . LEU A 1 86 ? -2.298 -1.774 -18.037 1.00 87.94 86 LEU A CA 1
ATOM 710 C C . LEU A 1 86 ? -1.276 -1.254 -19.051 1.00 87.94 86 LEU A C 1
ATOM 712 O O . LEU A 1 86 ? -1.606 -0.544 -19.988 1.00 87.94 86 LEU A O 1
ATOM 716 N N . GLY A 1 87 ? -0.004 -1.584 -18.846 1.00 87.00 87 GLY A N 1
ATOM 717 C CA . GLY A 1 87 ? 1.097 -1.103 -19.684 1.00 87.00 87 GLY A CA 1
ATOM 718 C C . GLY A 1 87 ? 2.451 -1.415 -19.061 1.00 87.00 87 GLY A C 1
ATOM 719 O O . GLY A 1 87 ? 2.548 -1.548 -17.834 1.00 87.00 87 GLY A O 1
ATOM 720 N N . GLU A 1 88 ? 3.481 -1.569 -19.889 1.00 85.25 88 GLU A N 1
ATOM 721 C CA . GLU A 1 88 ? 4.827 -1.968 -19.450 1.00 85.25 88 GLU A CA 1
ATOM 722 C C . GLU A 1 88 ? 5.651 -0.810 -18.877 1.00 85.25 88 GLU A C 1
ATOM 724 O O . GLU A 1 88 ? 6.472 -1.004 -17.984 1.00 85.25 88 GLU A O 1
ATOM 729 N N . ASN A 1 89 ? 5.427 0.410 -19.358 1.00 85.81 89 ASN A N 1
ATOM 730 C CA . ASN A 1 89 ? 6.242 1.571 -19.009 1.00 85.81 89 ASN A CA 1
ATOM 731 C C . ASN A 1 89 ? 5.373 2.733 -18.497 1.00 85.81 89 ASN A C 1
ATOM 733 O O . ASN A 1 89 ? 4.161 2.607 -18.352 1.00 85.81 89 ASN A O 1
ATOM 737 N N . ALA A 1 90 ? 6.014 3.850 -18.147 1.00 84.88 90 ALA A N 1
ATOM 738 C CA . ALA A 1 90 ? 5.339 5.032 -17.603 1.00 84.88 90 ALA A CA 1
ATOM 739 C C . ALA A 1 90 ? 4.705 5.940 -18.670 1.00 84.88 90 ALA A C 1
ATOM 741 O O . ALA A 1 90 ? 3.979 6.866 -18.327 1.00 84.88 90 ALA A O 1
ATOM 742 N N . THR A 1 91 ? 5.021 5.716 -19.945 1.00 84.94 91 THR A N 1
ATOM 743 C CA . THR A 1 91 ? 4.635 6.574 -21.076 1.00 84.94 91 THR A CA 1
ATOM 744 C C . THR A 1 91 ? 3.541 5.965 -21.947 1.00 84.94 91 THR A C 1
ATOM 746 O O . THR A 1 91 ? 3.003 6.645 -22.813 1.00 84.94 91 THR A O 1
ATOM 749 N N . SER A 1 92 ? 3.215 4.691 -21.740 1.00 83.12 92 SER A N 1
ATOM 750 C CA . SER A 1 92 ? 2.187 3.971 -22.477 1.00 83.12 92 SER A CA 1
ATOM 751 C C . SER A 1 92 ? 1.442 3.011 -21.556 1.00 83.12 92 SER A C 1
ATOM 753 O O . SER A 1 92 ? 2.055 2.171 -20.889 1.00 83.12 92 SER A O 1
ATOM 755 N N . GLY A 1 93 ? 0.121 3.091 -21.598 1.00 83.88 93 GLY A N 1
ATOM 756 C CA . GLY A 1 93 ? -0.785 2.159 -20.948 1.00 83.88 93 GLY A CA 1
ATOM 757 C C . GLY A 1 93 ? -2.218 2.667 -20.993 1.00 83.88 93 GLY A C 1
ATOM 758 O O . GLY A 1 93 ? -2.481 3.723 -21.574 1.00 83.88 93 GLY A O 1
ATOM 759 N N . HIS A 1 94 ? -3.141 1.872 -20.466 1.00 75.25 94 HIS A N 1
ATOM 760 C CA . HIS A 1 94 ? -4.563 2.190 -20.311 1.00 75.25 94 HIS A CA 1
ATOM 761 C C . HIS A 1 94 ? -4.948 2.102 -18.836 1.00 75.25 94 HIS A C 1
ATOM 763 O O . HIS A 1 94 ? -4.345 1.259 -18.128 1.00 75.25 94 HIS A O 1
#

Organism: NCBI:txid392030

Radius of gyration: 19.93 Å; chains: 1; bounding box: 45×40×47 Å